Protein AF-A0A2V6KDA9-F1 (afdb_monomer_lite)

Sequence (89 aa):
ALTETMDLVSQMDSKRYAIAGLQEAFQLASARGQHELAARLLGKLEALRQEIGAPLPPRCRTEFDRAVASSREALAEDAFTTLREEGRL

Secondary structure (DSSP, 8-state):
-HHHHHHHHHHHHHHHHHHHHHHHHHHHHHHTT-HHHHHHHHHHHHHHHHHHT-PPPHHHHHHHHHHHHHHHHHH-HHHHHHHHHHTT-

Foldseek 3Di:
DVVVVVVVVVVLVVLVVVLVVLQVVLLVCLVVVVLLVNLLSLLQSVLSCVVNVNDDDPVCVVSSVVSLVSSCVSQPPVSSVVSSPNSND

pLDDT: mean 91.65, std 5.63, range [74.0, 97.94]

Radius of gyration: 14.48 Å; chains: 1; bounding box: 37×27×43 Å

Structure (mmCIF, N/CA/C/O backbone):
data_AF-A0A2V6KDA9-F1
#
_entry.id   AF-A0A2V6KDA9-F1
#
loop_
_atom_site.group_PDB
_atom_site.id
_atom_site.type_symbol
_atom_site.label_atom_id
_atom_site.label_alt_id
_atom_site.label_comp_id
_atom_site.label_asym_id
_atom_site.label_entity_id
_atom_site.label_seq_id
_atom_site.pdbx_PDB_ins_code
_atom_site.Cartn_x
_atom_site.Cartn_y
_atom_site.Cartn_z
_atom_site.occupancy
_atom_site.B_iso_or_equiv
_atom_site.auth_seq_id
_atom_site.auth_comp_id
_atom_site.auth_asym_id
_atom_site.auth_atom_id
_atom_site.pdbx_PDB_model_num
ATOM 1 N N . ALA A 1 1 ? 20.812 0.614 -28.390 1.00 74.00 1 ALA A N 1
ATOM 2 C CA . ALA A 1 1 ? 20.202 -0.730 -28.361 1.00 74.00 1 ALA A CA 1
ATOM 3 C C . ALA A 1 1 ? 20.586 -1.504 -27.095 1.0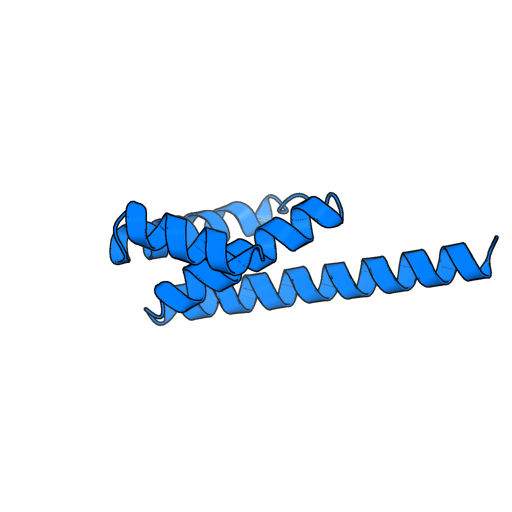0 74.00 1 ALA A C 1
ATOM 5 O O . ALA A 1 1 ? 19.761 -1.551 -26.196 1.00 74.00 1 ALA A O 1
ATOM 6 N N . LEU A 1 2 ? 21.804 -2.058 -26.950 1.00 79.44 2 LEU A N 1
ATOM 7 C CA . LEU A 1 2 ? 22.148 -2.884 -25.770 1.00 79.44 2 LEU A CA 1
ATOM 8 C C . LEU A 1 2 ? 22.243 -2.083 -24.456 1.00 79.44 2 LEU A C 1
ATOM 10 O O . LEU A 1 2 ? 21.664 -2.500 -23.462 1.00 79.44 2 LEU A O 1
ATOM 14 N N . THR A 1 3 ? 22.889 -0.911 -24.467 1.00 82.69 3 THR A N 1
ATOM 15 C CA . THR A 1 3 ? 22.993 -0.018 -23.293 1.00 82.69 3 THR A CA 1
ATOM 16 C C . THR A 1 3 ? 21.622 0.437 -22.798 1.00 82.69 3 THR A C 1
ATOM 18 O O . THR A 1 3 ? 21.297 0.257 -21.635 1.00 82.69 3 THR A O 1
ATOM 21 N N . GLU A 1 4 ? 20.773 0.902 -23.714 1.00 84.94 4 GLU A N 1
ATOM 22 C CA . GLU A 1 4 ? 19.387 1.292 -23.425 1.00 84.94 4 GLU A CA 1
ATOM 23 C C . GLU A 1 4 ? 18.563 0.132 -22.839 1.00 84.94 4 GLU A C 1
ATOM 25 O O . GLU A 1 4 ? 17.794 0.323 -21.903 1.00 84.94 4 GLU A O 1
ATOM 30 N N . THR A 1 5 ? 18.773 -1.095 -23.330 1.00 84.25 5 THR A N 1
ATOM 31 C CA . THR A 1 5 ? 18.113 -2.291 -22.779 1.00 84.25 5 THR A CA 1
ATOM 32 C C . THR A 1 5 ? 18.604 -2.600 -21.361 1.00 84.25 5 THR A C 1
ATOM 34 O O . THR A 1 5 ? 17.803 -2.949 -20.499 1.00 84.25 5 THR A O 1
ATOM 37 N N . MET A 1 6 ? 19.906 -2.465 -21.094 1.00 79.88 6 MET A N 1
ATOM 38 C CA . MET A 1 6 ? 20.483 -2.701 -19.764 1.00 79.88 6 MET A CA 1
ATOM 39 C C . MET A 1 6 ? 20.056 -1.648 -18.739 1.00 79.88 6 MET A C 1
ATOM 41 O O . MET A 1 6 ? 19.778 -2.001 -17.591 1.00 79.88 6 MET A O 1
ATOM 45 N N . ASP A 1 7 ? 19.962 -0.385 -19.151 1.00 88.62 7 ASP A N 1
ATOM 46 C CA . ASP A 1 7 ? 19.455 0.699 -18.309 1.00 88.62 7 ASP A CA 1
ATOM 47 C C . ASP A 1 7 ? 17.986 0.450 -17.948 1.00 88.62 7 ASP A C 1
ATOM 49 O O . ASP A 1 7 ? 17.610 0.538 -16.776 1.00 88.62 7 ASP A O 1
ATOM 53 N N . LEU A 1 8 ? 17.172 0.034 -18.927 1.00 84.00 8 LEU A N 1
ATOM 54 C CA . LEU A 1 8 ? 15.770 -0.320 -18.706 1.00 84.00 8 LEU A CA 1
ATOM 55 C C . LEU A 1 8 ? 15.625 -1.497 -17.725 1.00 84.00 8 LEU A C 1
ATOM 57 O O . LEU A 1 8 ? 14.839 -1.420 -16.781 1.00 84.00 8 LEU A O 1
ATOM 61 N N . VAL A 1 9 ? 16.406 -2.570 -17.906 1.00 79.94 9 VAL A N 1
ATOM 62 C CA . VAL A 1 9 ? 16.401 -3.741 -17.007 1.00 79.94 9 VAL A CA 1
ATOM 63 C C . VAL A 1 9 ? 16.822 -3.347 -15.589 1.00 79.94 9 VAL A C 1
ATOM 65 O O . VAL A 1 9 ? 16.141 -3.703 -14.629 1.00 79.94 9 VAL A O 1
ATOM 68 N N . SER A 1 10 ? 17.877 -2.541 -15.448 1.00 80.62 10 SER A N 1
ATOM 69 C CA . SER A 1 10 ? 18.361 -2.067 -14.143 1.00 80.62 10 SER A CA 1
ATOM 70 C C . SER A 1 10 ? 17.321 -1.200 -13.428 1.00 80.62 10 SER A C 1
ATOM 72 O O . SER A 1 10 ? 17.100 -1.333 -12.220 1.00 80.62 10 SER A O 1
ATOM 74 N N . GLN A 1 11 ? 16.632 -0.333 -14.174 1.00 82.69 11 GLN A N 1
ATOM 75 C CA . GLN A 1 11 ? 15.561 0.499 -13.637 1.00 82.69 11 GLN A CA 1
ATOM 76 C C . GLN A 1 11 ? 14.355 -0.343 -13.194 1.00 82.69 11 GLN A C 1
ATOM 78 O O . GLN A 1 11 ? 13.782 -0.090 -12.132 1.00 82.69 11 GLN A O 1
ATOM 83 N N . MET A 1 12 ? 13.970 -1.358 -13.974 1.00 82.31 12 MET A N 1
ATOM 84 C CA . MET A 1 12 ? 12.893 -2.283 -13.612 1.00 82.31 12 MET A CA 1
ATOM 85 C C . MET A 1 12 ? 13.226 -3.090 -12.354 1.00 82.31 12 MET A C 1
ATOM 87 O O . MET A 1 12 ? 12.364 -3.232 -11.485 1.00 82.31 12 MET A O 1
ATOM 91 N N . ASP A 1 13 ? 14.460 -3.577 -12.225 1.00 83.88 13 ASP A N 1
ATOM 92 C CA . ASP A 1 13 ? 14.911 -4.291 -11.029 1.00 83.88 13 ASP A CA 1
ATOM 93 C C . ASP A 1 13 ? 14.860 -3.388 -9.796 1.00 83.88 13 ASP A C 1
ATOM 95 O O . ASP A 1 13 ? 14.282 -3.771 -8.778 1.00 83.88 13 ASP A O 1
ATOM 99 N N . SER A 1 14 ? 15.346 -2.147 -9.900 1.00 86.94 14 SER A N 1
ATOM 100 C CA . SER A 1 14 ? 15.239 -1.156 -8.821 1.00 86.94 14 SER A CA 1
ATOM 101 C C . SER A 1 14 ? 13.785 -0.935 -8.377 1.00 86.94 14 SER A C 1
ATOM 103 O O . SER A 1 14 ? 13.479 -0.993 -7.182 1.00 86.94 14 SER A O 1
ATOM 105 N N . LYS A 1 15 ? 12.853 -0.782 -9.328 1.00 87.00 15 LYS A N 1
ATOM 106 C CA . LYS A 1 15 ? 11.416 -0.648 -9.030 1.00 87.00 15 LYS A CA 1
ATOM 107 C C . LYS A 1 15 ? 10.837 -1.909 -8.379 1.00 87.00 15 LYS A C 1
ATOM 109 O O . LYS A 1 15 ? 10.029 -1.802 -7.458 1.00 87.00 15 LYS A O 1
ATOM 114 N N . ARG A 1 16 ? 11.271 -3.109 -8.785 1.00 87.00 16 ARG A N 1
ATOM 115 C CA . ARG A 1 16 ? 10.869 -4.373 -8.135 1.00 87.00 16 ARG A CA 1
ATOM 116 C C . ARG A 1 16 ? 11.354 -4.457 -6.687 1.00 87.00 16 ARG A C 1
ATOM 118 O O . ARG A 1 16 ? 10.577 -4.874 -5.828 1.00 87.00 16 ARG A O 1
ATOM 125 N N . TYR A 1 17 ? 12.580 -4.023 -6.397 1.00 88.00 17 TYR A N 1
ATOM 126 C CA . TYR A 1 17 ? 13.072 -3.933 -5.017 1.00 88.00 17 TYR A CA 1
ATOM 127 C C . TYR A 1 17 ? 12.266 -2.922 -4.194 1.00 88.00 17 TYR A C 1
ATOM 129 O O . TYR A 1 17 ? 11.881 -3.218 -3.062 1.00 88.00 17 TYR A O 1
ATOM 137 N N . ALA A 1 18 ? 11.927 -1.769 -4.777 1.00 90.62 18 ALA A N 1
ATOM 138 C CA . ALA A 1 18 ? 11.086 -0.773 -4.119 1.00 90.62 18 ALA A CA 1
ATOM 139 C C . ALA A 1 18 ? 9.682 -1.314 -3.782 1.00 90.62 18 ALA A C 1
ATOM 141 O O . ALA A 1 18 ? 9.176 -1.042 -2.696 1.00 90.62 18 ALA A O 1
ATOM 142 N N . ILE 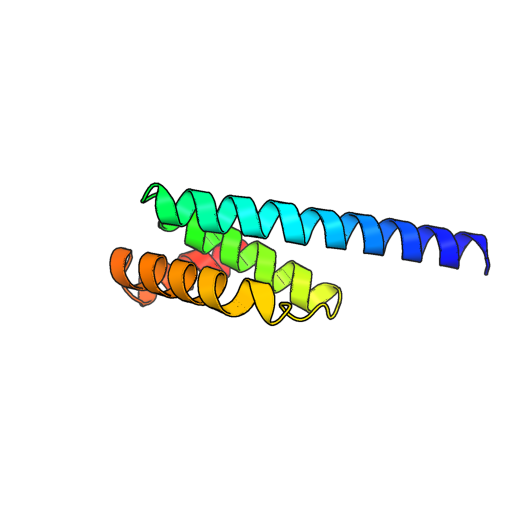A 1 19 ? 9.074 -2.137 -4.648 1.00 92.56 19 ILE A N 1
ATOM 143 C CA . ILE A 1 19 ? 7.792 -2.811 -4.363 1.00 92.56 19 ILE A CA 1
ATOM 144 C C . ILE A 1 19 ? 7.889 -3.712 -3.129 1.00 92.56 19 ILE A C 1
ATOM 146 O O . ILE A 1 19 ? 6.976 -3.704 -2.304 1.00 92.56 19 ILE A O 1
ATOM 150 N N . ALA A 1 20 ? 8.960 -4.501 -3.007 1.00 89.94 20 ALA A N 1
ATOM 151 C CA . ALA A 1 20 ? 9.143 -5.388 -1.860 1.00 89.94 20 ALA A CA 1
ATOM 152 C C . ALA A 1 20 ? 9.252 -4.583 -0.555 1.00 89.94 20 ALA A C 1
ATOM 154 O O . ALA A 1 20 ? 8.492 -4.831 0.380 1.00 89.94 20 ALA A O 1
ATOM 155 N N . GLY A 1 21 ? 10.100 -3.549 -0.537 1.00 92.06 21 GLY A N 1
ATOM 156 C CA . GLY A 1 21 ? 10.261 -2.683 0.635 1.00 92.06 21 GLY A CA 1
ATOM 157 C C . GLY A 1 21 ? 8.988 -1.915 1.003 1.00 92.06 21 GLY A C 1
ATOM 158 O O . GLY A 1 21 ? 8.630 -1.832 2.176 1.00 92.06 21 GLY A O 1
ATOM 159 N N . LEU A 1 22 ? 8.252 -1.397 0.014 1.00 94.38 22 LEU A N 1
ATOM 160 C CA . LEU A 1 22 ? 6.970 -0.723 0.245 1.00 94.38 22 LEU A CA 1
ATOM 161 C C . LEU A 1 22 ? 5.905 -1.680 0.789 1.00 94.38 22 LEU A C 1
ATOM 163 O O . LEU A 1 22 ? 5.113 -1.276 1.637 1.00 94.38 22 LEU A O 1
ATOM 167 N N . GLN A 1 23 ? 5.883 -2.937 0.336 1.00 94.88 23 GLN A N 1
ATOM 168 C CA . GLN A 1 23 ? 4.964 -3.941 0.867 1.00 94.88 23 GLN A CA 1
ATOM 169 C C . GLN A 1 23 ? 5.259 -4.257 2.332 1.00 94.88 23 GLN A C 1
ATOM 171 O O . GLN A 1 23 ? 4.333 -4.272 3.141 1.00 94.88 23 GLN A O 1
ATOM 176 N N . GLU A 1 24 ? 6.525 -4.480 2.680 1.00 93.88 24 GLU A N 1
ATOM 177 C CA . GLU A 1 24 ? 6.924 -4.728 4.067 1.00 93.88 24 GLU A CA 1
ATOM 178 C C . GLU A 1 24 ? 6.606 -3.523 4.959 1.00 93.88 24 GLU A C 1
ATOM 180 O O . GLU A 1 24 ? 6.026 -3.684 6.031 1.00 93.88 24 GLU A O 1
ATOM 185 N N . ALA A 1 25 ? 6.905 -2.306 4.494 1.00 96.12 25 ALA A N 1
ATOM 186 C CA . ALA A 1 25 ? 6.590 -1.078 5.218 1.00 96.12 25 ALA A CA 1
ATOM 187 C C . ALA A 1 25 ? 5.078 -0.903 5.427 1.00 96.12 25 ALA A C 1
ATOM 189 O O . ALA A 1 25 ? 4.645 -0.564 6.527 1.00 96.12 25 ALA A O 1
ATOM 190 N N . PHE A 1 26 ? 4.271 -1.173 4.398 1.00 96.88 26 PHE A N 1
ATOM 191 C CA . PHE A 1 26 ? 2.811 -1.152 4.480 1.00 96.88 26 PHE A CA 1
ATOM 192 C C . PHE A 1 26 ? 2.290 -2.145 5.527 1.00 96.88 26 PHE A C 1
ATOM 194 O O . PHE A 1 26 ? 1.514 -1.772 6.410 1.00 96.88 26 PHE A O 1
ATOM 201 N N . GLN A 1 27 ? 2.743 -3.398 5.460 1.00 95.00 27 GLN A N 1
ATOM 202 C CA . GLN A 1 27 ? 2.327 -4.448 6.388 1.00 95.00 27 GLN A CA 1
ATOM 203 C C . GLN A 1 27 ? 2.756 -4.132 7.825 1.00 95.00 27 GLN A C 1
ATOM 205 O O . GLN A 1 27 ? 1.972 -4.310 8.756 1.00 95.00 27 GLN A O 1
ATOM 210 N N . LEU A 1 28 ? 3.968 -3.602 8.009 1.00 96.38 28 LEU A N 1
ATOM 211 C CA . LEU A 1 28 ? 4.476 -3.190 9.312 1.00 96.38 28 LEU A CA 1
ATOM 212 C C . LEU A 1 28 ? 3.694 -2.002 9.887 1.00 96.38 28 LEU A C 1
ATOM 214 O O . LEU A 1 28 ? 3.360 -2.015 11.071 1.00 96.38 28 LEU A O 1
ATOM 218 N N . ALA A 1 29 ? 3.389 -0.990 9.071 1.00 97.00 29 ALA A N 1
ATOM 219 C CA . ALA A 1 29 ? 2.588 0.158 9.486 1.00 97.00 29 ALA A CA 1
ATOM 220 C C . ALA A 1 29 ? 1.179 -0.280 9.910 1.00 97.00 29 ALA A C 1
ATOM 222 O O . ALA A 1 29 ? 0.715 0.109 10.982 1.00 97.00 29 ALA A O 1
ATOM 223 N N . SER A 1 30 ? 0.543 -1.162 9.129 1.00 96.62 30 SER A N 1
ATOM 224 C CA . SER A 1 30 ? -0.755 -1.758 9.465 1.00 96.62 30 SER A CA 1
ATOM 225 C C . SER A 1 30 ? -0.701 -2.515 10.800 1.00 96.62 30 SER A C 1
ATOM 227 O O . SER A 1 30 ? -1.499 -2.241 11.695 1.00 96.62 30 SER A O 1
ATOM 229 N N . ALA A 1 31 ? 0.302 -3.379 10.994 1.00 95.38 31 ALA A N 1
ATOM 230 C CA . ALA A 1 31 ? 0.477 -4.151 12.228 1.00 95.38 31 ALA A CA 1
ATOM 231 C C . ALA A 1 31 ? 0.778 -3.289 13.469 1.00 95.38 31 ALA A C 1
ATOM 233 O O . ALA A 1 31 ? 0.489 -3.699 14.590 1.00 95.38 31 ALA A O 1
ATOM 234 N N . ARG A 1 32 ? 1.358 -2.096 13.286 1.00 96.81 32 ARG A N 1
ATOM 235 C CA . ARG A 1 32 ? 1.640 -1.130 14.363 1.00 96.81 32 ARG A CA 1
ATOM 236 C C . ARG A 1 32 ? 0.489 -0.159 14.639 1.00 96.81 32 ARG A C 1
ATOM 238 O O . ARG A 1 32 ? 0.666 0.756 15.438 1.00 96.81 32 ARG A O 1
ATOM 245 N N . GLY A 1 33 ? -0.652 -0.313 13.969 1.00 96.00 33 GLY A N 1
ATOM 246 C CA . GLY A 1 33 ? -1.785 0.604 14.101 1.00 96.00 33 GLY A CA 1
ATOM 247 C C . GLY A 1 33 ? -1.572 1.965 13.428 1.00 96.00 33 GLY A C 1
ATOM 248 O O . GLY A 1 33 ? -2.352 2.893 13.625 1.00 96.00 33 GLY A O 1
ATOM 249 N N . GLN A 1 34 ? -0.523 2.113 12.615 1.00 97.81 34 GLN A N 1
ATOM 250 C CA . GLN A 1 34 ? -0.220 3.335 11.865 1.00 97.81 34 GLN A CA 1
ATOM 251 C C . GLN A 1 34 ? -1.041 3.366 10.570 1.00 97.81 34 GLN A C 1
ATOM 253 O O . GLN A 1 34 ? -0.495 3.425 9.467 1.00 97.81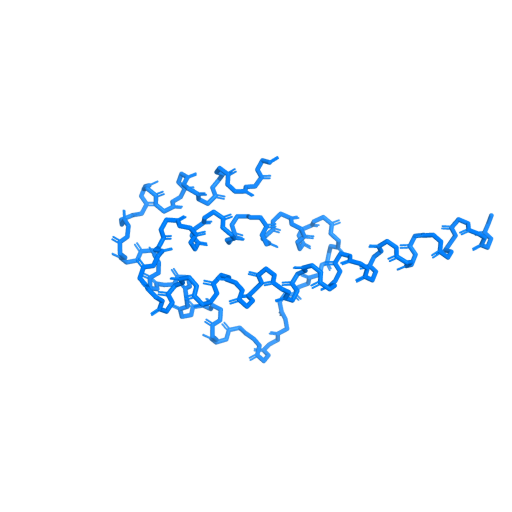 34 GLN A O 1
ATOM 258 N N . HIS A 1 35 ? -2.364 3.272 10.702 1.00 97.25 35 HIS A N 1
ATOM 259 C CA . HIS A 1 35 ? -3.265 2.994 9.584 1.00 97.25 35 HIS A CA 1
ATOM 260 C C . HIS A 1 35 ? -3.244 4.088 8.511 1.00 97.25 35 HIS A C 1
ATOM 262 O O . HIS A 1 35 ? -3.294 3.765 7.326 1.00 97.25 35 HIS A O 1
ATOM 268 N N . GLU A 1 36 ? -3.079 5.362 8.885 1.00 97.50 36 GLU A N 1
ATOM 269 C CA . GLU A 1 36 ? -2.967 6.449 7.901 1.00 97.50 36 GLU A CA 1
ATOM 270 C C . GLU A 1 36 ? -1.717 6.324 7.026 1.00 97.50 36 GLU A C 1
ATOM 272 O O . GLU A 1 36 ? -1.769 6.483 5.806 1.00 97.50 36 GLU A O 1
ATOM 277 N N . LEU A 1 37 ? -0.577 6.009 7.649 1.00 97.19 37 LEU A N 1
ATOM 278 C CA . LEU A 1 37 ? 0.667 5.755 6.930 1.00 97.19 37 LEU A CA 1
ATOM 279 C C . LEU A 1 37 ? 0.531 4.507 6.054 1.00 97.19 37 LEU A C 1
ATOM 281 O O . LEU A 1 37 ? 0.980 4.514 4.910 1.00 97.19 37 LEU A O 1
ATOM 285 N N . ALA A 1 38 ? -0.118 3.457 6.563 1.00 97.81 38 ALA A N 1
ATOM 286 C CA . ALA A 1 38 ? -0.380 2.243 5.803 1.00 97.81 38 ALA A CA 1
ATOM 287 C C . ALA A 1 38 ? -1.220 2.535 4.545 1.00 97.81 38 ALA A C 1
ATOM 289 O O . ALA A 1 38 ? -0.866 2.069 3.464 1.00 97.81 38 ALA A O 1
ATOM 290 N N . ALA A 1 39 ? -2.269 3.357 4.643 1.00 97.81 39 ALA A N 1
ATOM 291 C CA . ALA A 1 39 ? -3.084 3.754 3.494 1.00 97.81 39 ALA A CA 1
ATOM 292 C C . ALA A 1 39 ? -2.265 4.518 2.433 1.00 97.81 39 ALA A C 1
ATOM 294 O O . ALA A 1 39 ? -2.315 4.168 1.252 1.00 97.81 39 ALA A O 1
ATOM 295 N N . ARG A 1 40 ? -1.423 5.477 2.842 1.00 97.94 40 ARG A N 1
ATOM 296 C CA . ARG A 1 40 ? -0.527 6.203 1.917 1.00 97.94 40 ARG A CA 1
ATOM 297 C C . ARG A 1 40 ? 0.499 5.280 1.249 1.00 97.94 40 ARG A C 1
ATOM 299 O O . ARG A 1 40 ? 0.710 5.346 0.039 1.00 97.94 40 ARG A O 1
ATOM 306 N N . LEU A 1 41 ? 1.119 4.379 2.014 1.00 97.62 41 LEU A N 1
ATOM 307 C CA . LEU A 1 41 ? 2.069 3.394 1.481 1.00 97.62 41 LEU A CA 1
ATOM 308 C C . LEU A 1 41 ? 1.401 2.427 0.499 1.00 97.62 41 LEU A C 1
ATOM 310 O O . LEU A 1 41 ? 2.003 2.085 -0.519 1.00 97.62 41 LEU A O 1
ATOM 314 N N . LEU A 1 42 ? 0.160 2.022 0.775 1.00 97.38 42 LEU A N 1
ATOM 315 C CA . LEU A 1 42 ? -0.642 1.205 -0.129 1.00 97.38 42 LEU A CA 1
ATOM 316 C C . LEU A 1 42 ? -0.877 1.920 -1.463 1.00 97.38 42 LEU A C 1
ATOM 318 O O . LEU A 1 42 ? -0.667 1.310 -2.509 1.00 97.38 42 LEU A O 1
ATOM 322 N N . GLY A 1 43 ? -1.249 3.203 -1.436 1.00 97.06 43 GLY A N 1
ATOM 323 C CA . GLY A 1 43 ? -1.386 4.022 -2.643 1.00 97.06 43 GLY A CA 1
ATOM 324 C C . GLY A 1 43 ? -0.125 4.007 -3.503 1.00 97.06 43 GLY A C 1
ATOM 325 O O . GLY A 1 43 ? -0.169 3.656 -4.684 1.00 97.06 43 GLY A O 1
ATOM 326 N N . LYS A 1 44 ? 1.025 4.272 -2.878 1.00 96.06 44 LYS A N 1
ATOM 3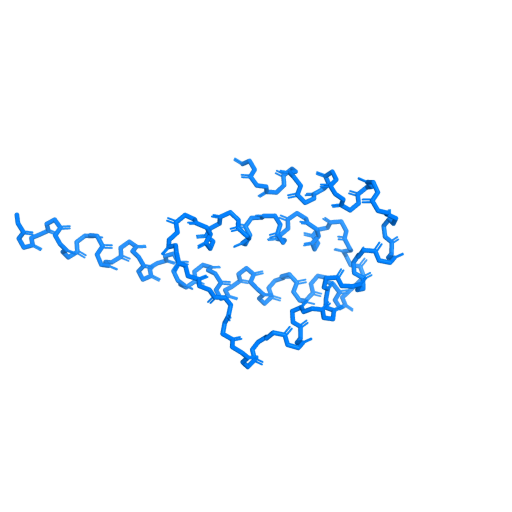27 C CA . LYS A 1 44 ? 2.328 4.300 -3.556 1.00 96.06 44 LYS A CA 1
ATOM 328 C C . LYS A 1 44 ? 2.709 2.947 -4.152 1.00 96.06 44 LYS A C 1
ATOM 330 O O . LYS A 1 44 ? 3.227 2.856 -5.264 1.00 96.06 44 LYS A O 1
ATOM 335 N N . LEU A 1 45 ? 2.442 1.882 -3.404 1.00 95.50 45 LEU A N 1
ATOM 336 C CA . LEU A 1 45 ? 2.709 0.509 -3.806 1.00 95.50 45 LEU A CA 1
ATOM 337 C C . LEU A 1 45 ? 1.845 0.073 -4.998 1.00 95.50 45 LEU A C 1
ATOM 339 O O . LEU A 1 45 ? 2.339 -0.603 -5.900 1.00 95.50 45 LEU A O 1
ATOM 343 N N . GLU A 1 46 ? 0.569 0.452 -5.017 1.00 94.62 46 GLU A N 1
ATOM 344 C CA . GLU A 1 46 ? -0.329 0.200 -6.146 1.00 94.62 46 GLU A CA 1
ATOM 345 C C . GLU A 1 46 ? 0.087 0.975 -7.396 1.00 94.62 46 GLU A C 1
ATOM 347 O O . GLU A 1 46 ? 0.149 0.378 -8.471 1.00 94.62 46 GLU A O 1
ATOM 352 N N . ALA A 1 47 ? 0.426 2.262 -7.251 1.00 93.94 47 ALA A N 1
ATOM 353 C CA . ALA A 1 47 ? 0.898 3.094 -8.355 1.00 93.94 47 ALA A CA 1
ATOM 354 C C . ALA A 1 47 ? 2.152 2.493 -9.004 1.00 93.94 47 ALA A C 1
ATOM 356 O O . ALA A 1 47 ? 2.184 2.276 -10.215 1.00 93.94 47 ALA A O 1
ATOM 357 N N . LEU A 1 48 ? 3.143 2.110 -8.193 1.00 92.69 48 LEU A N 1
ATOM 358 C CA . LEU A 1 48 ? 4.380 1.514 -8.693 1.00 92.69 48 LEU A CA 1
ATOM 359 C C . LEU A 1 48 ? 4.146 0.153 -9.368 1.00 92.69 48 LEU A C 1
ATOM 361 O O . LEU A 1 48 ? 4.766 -0.154 -10.385 1.00 92.69 48 LEU A O 1
ATOM 365 N N . ARG A 1 49 ? 3.235 -0.673 -8.835 1.00 91.06 49 ARG A N 1
ATOM 366 C CA . ARG A 1 49 ? 2.858 -1.954 -9.459 1.00 91.06 49 ARG A CA 1
ATOM 367 C C . ARG A 1 49 ? 2.159 -1.772 -10.796 1.00 91.06 49 ARG A C 1
ATOM 369 O O . ARG A 1 49 ? 2.436 -2.543 -11.715 1.00 91.06 49 ARG A O 1
ATOM 376 N N . GLN A 1 50 ? 1.276 -0.780 -10.894 1.00 91.88 50 GLN A N 1
ATOM 377 C CA . GLN A 1 50 ? 0.602 -0.422 -12.137 1.00 91.88 50 GLN A CA 1
ATOM 378 C C . GLN A 1 50 ? 1.607 0.089 -13.173 1.00 91.88 50 GLN A C 1
ATOM 380 O O . GLN A 1 50 ? 1.558 -0.349 -14.319 1.00 91.88 50 GLN A O 1
ATOM 385 N N . GLU A 1 51 ? 2.543 0.947 -12.764 1.00 90.81 51 GLU A N 1
ATOM 386 C CA . GLU A 1 51 ? 3.571 1.519 -13.637 1.00 90.81 51 GLU A CA 1
ATOM 387 C C . GLU A 1 51 ? 4.425 0.441 -14.319 1.00 90.81 51 GLU A C 1
ATOM 389 O O . GLU A 1 51 ? 4.700 0.531 -15.513 1.00 90.81 51 GLU A O 1
ATOM 394 N N . ILE A 1 52 ? 4.828 -0.601 -13.582 1.00 89.69 52 ILE A N 1
ATOM 395 C CA . ILE A 1 52 ? 5.720 -1.643 -14.116 1.00 89.69 52 ILE A CA 1
ATOM 396 C C . ILE A 1 52 ? 5.001 -2.930 -14.549 1.00 89.69 52 ILE A C 1
ATOM 398 O O . ILE A 1 52 ? 5.663 -3.901 -14.920 1.00 89.69 52 ILE A O 1
ATOM 402 N N . GLY A 1 53 ? 3.668 -2.979 -14.449 1.00 89.44 53 GLY A N 1
ATOM 403 C CA . GLY A 1 53 ? 2.874 -4.167 -14.777 1.00 89.44 53 GLY A CA 1
ATOM 404 C C . GLY A 1 53 ? 3.201 -5.391 -13.909 1.00 89.44 53 GLY A C 1
ATOM 405 O O . GLY A 1 53 ? 3.194 -6.518 -14.404 1.00 89.44 53 GLY A O 1
ATOM 406 N N . ALA A 1 54 ? 3.523 -5.190 -12.626 1.00 86.94 54 ALA A N 1
ATOM 407 C CA . ALA A 1 54 ? 3.903 -6.268 -11.711 1.00 86.94 54 ALA A CA 1
ATOM 408 C C . ALA A 1 54 ? 2.727 -6.684 -10.805 1.00 86.94 54 ALA A C 1
ATOM 410 O O . ALA A 1 54 ? 2.451 -6.004 -9.810 1.00 86.94 54 ALA A O 1
ATOM 411 N N . PRO A 1 55 ? 2.047 -7.813 -11.087 1.00 85.50 55 PRO A N 1
ATOM 412 C CA . PRO A 1 55 ? 0.971 -8.300 -10.233 1.00 85.50 55 PRO A CA 1
ATOM 413 C C . PRO A 1 55 ? 1.500 -8.778 -8.875 1.00 85.50 55 PRO A C 1
ATOM 415 O O . PRO A 1 55 ? 2.635 -9.246 -8.749 1.00 85.50 55 PRO A O 1
ATOM 418 N N . LEU A 1 56 ? 0.644 -8.702 -7.854 1.00 86.62 56 LEU A N 1
ATOM 419 C CA . LEU A 1 56 ? 0.940 -9.240 -6.529 1.00 86.62 56 LEU A CA 1
ATOM 420 C C . LEU A 1 56 ? 1.085 -10.776 -6.599 1.00 86.62 56 LEU A C 1
ATOM 422 O O . LEU A 1 56 ? 0.140 -11.448 -7.024 1.00 86.62 56 LEU A O 1
ATOM 426 N N . PRO A 1 57 ? 2.222 -11.359 -6.172 1.00 85.44 57 PRO A N 1
ATOM 427 C CA . PRO A 1 57 ? 2.395 -12.808 -6.165 1.00 85.44 57 PRO A CA 1
ATOM 428 C C . PRO A 1 57 ? 1.375 -13.502 -5.244 1.00 85.44 57 PRO A C 1
ATOM 430 O O . PRO A 1 57 ? 1.148 -13.006 -4.138 1.00 85.44 57 PRO A O 1
ATOM 433 N N . PRO A 1 58 ? 0.832 -14.683 -5.610 1.00 86.94 58 PRO A N 1
ATOM 434 C CA . PRO A 1 58 ? -0.185 -15.377 -4.811 1.00 86.94 58 PRO A CA 1
ATOM 435 C C . PRO A 1 58 ? 0.209 -15.601 -3.348 1.00 86.94 58 PRO A C 1
ATOM 437 O O . PRO A 1 58 ? -0.613 -15.420 -2.458 1.00 86.94 58 PRO A O 1
ATOM 440 N N . ARG A 1 59 ? 1.487 -15.917 -3.091 1.00 86.00 59 ARG A N 1
ATOM 441 C CA . ARG A 1 59 ? 2.020 -16.130 -1.734 1.00 86.00 59 ARG A CA 1
ATOM 442 C C . ARG A 1 59 ? 1.874 -14.912 -0.814 1.00 86.00 59 ARG A C 1
ATOM 444 O O . ARG A 1 59 ? 1.710 -15.095 0.377 1.00 86.00 59 ARG A O 1
ATOM 451 N N . CYS A 1 60 ? 1.915 -13.696 -1.365 1.00 86.44 60 CYS A N 1
ATOM 452 C CA . CYS A 1 60 ? 1.819 -12.453 -0.596 1.00 86.44 60 CYS A CA 1
ATOM 453 C C . CYS A 1 60 ? 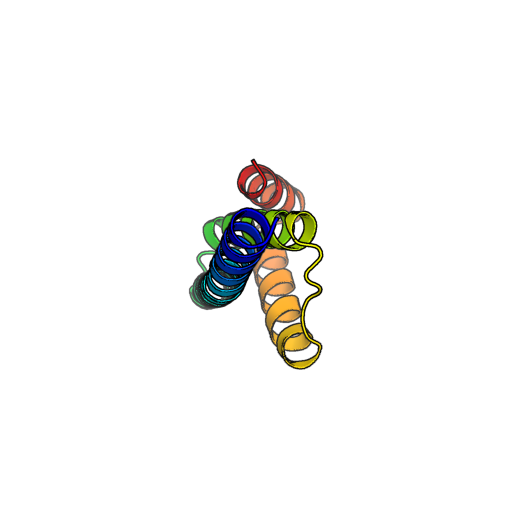0.375 -11.949 -0.472 1.00 86.44 60 CYS A C 1
ATOM 455 O O . CYS A 1 60 ? 0.120 -11.018 0.288 1.00 86.44 60 CYS A O 1
ATOM 457 N N . ARG A 1 61 ? -0.570 -12.521 -1.237 1.00 89.50 61 ARG A N 1
ATOM 458 C CA . ARG A 1 61 ? -1.950 -12.024 -1.329 1.00 89.50 61 ARG A CA 1
ATOM 459 C C . ARG A 1 61 ? -2.657 -12.067 0.022 1.00 89.50 61 ARG A C 1
ATOM 461 O O . ARG A 1 61 ? -3.212 -11.062 0.436 1.00 89.50 61 ARG A O 1
ATOM 468 N N . THR A 1 62 ? -2.561 -13.180 0.744 1.00 92.44 62 THR A N 1
ATOM 469 C CA . THR A 1 62 ? -3.246 -13.346 2.034 1.00 92.44 62 THR A CA 1
ATOM 470 C C . THR A 1 62 ? -2.833 -12.292 3.064 1.00 92.44 62 THR A C 1
ATOM 472 O O . THR A 1 62 ? -3.683 -11.712 3.736 1.00 92.44 62 THR A O 1
ATOM 475 N N . GLU A 1 63 ? -1.532 -12.033 3.217 1.00 90.06 63 GLU A N 1
ATOM 476 C CA . GLU A 1 63 ? -1.050 -11.047 4.194 1.00 90.06 63 GLU A CA 1
ATOM 477 C C . GLU A 1 63 ? -1.327 -9.615 3.738 1.00 90.06 63 GLU A C 1
ATOM 479 O O . GLU A 1 63 ? -1.615 -8.750 4.563 1.00 90.06 63 GLU A O 1
ATOM 484 N N . PHE A 1 64 ? -1.244 -9.365 2.432 1.00 93.06 64 PHE A N 1
ATOM 485 C CA . PHE A 1 64 ? -1.580 -8.079 1.839 1.00 93.06 64 PHE A CA 1
ATOM 486 C C . PHE A 1 64 ? -3.054 -7.730 2.063 1.00 93.06 64 PHE A C 1
ATOM 488 O O . PHE A 1 64 ? -3.348 -6.678 2.624 1.00 93.06 64 PHE A O 1
ATOM 495 N N . ASP A 1 65 ? -3.969 -8.636 1.715 1.00 95.00 65 ASP A N 1
ATOM 496 C CA . ASP A 1 65 ? -5.412 -8.428 1.855 1.00 95.00 65 ASP A CA 1
ATOM 497 C C . ASP A 1 65 ? -5.799 -8.206 3.325 1.00 95.00 65 ASP A C 1
ATOM 499 O O . ASP A 1 65 ? -6.605 -7.327 3.629 1.00 95.00 65 ASP A O 1
ATOM 503 N N . ARG A 1 66 ? -5.157 -8.924 4.261 1.00 94.31 66 ARG A N 1
ATOM 504 C CA . ARG A 1 66 ? -5.349 -8.713 5.706 1.00 94.31 66 ARG A CA 1
ATOM 505 C C . ARG A 1 66 ? -4.932 -7.307 6.150 1.00 94.31 66 ARG A C 1
ATOM 507 O O . ARG A 1 66 ? -5.664 -6.667 6.901 1.00 94.31 66 ARG A O 1
ATOM 514 N N . ALA A 1 67 ? -3.773 -6.824 5.704 1.00 94.88 67 ALA A N 1
ATOM 515 C CA . ALA A 1 67 ? -3.288 -5.486 6.048 1.00 94.88 67 ALA A CA 1
ATOM 516 C C . ALA A 1 67 ? -4.160 -4.375 5.427 1.00 94.88 67 ALA A C 1
ATOM 518 O O . ALA A 1 67 ? -4.378 -3.329 6.048 1.00 94.88 67 ALA A O 1
ATOM 519 N N . VAL A 1 68 ? -4.708 -4.616 4.228 1.00 96.50 68 VAL A N 1
ATOM 520 C CA . VAL A 1 68 ? -5.672 -3.713 3.578 1.00 96.50 68 VAL A CA 1
ATOM 521 C C . VAL A 1 68 ? -6.961 -3.655 4.392 1.00 96.50 68 VAL A C 1
ATOM 523 O O . VAL A 1 68 ? -7.405 -2.560 4.729 1.00 96.50 68 VAL A O 1
ATOM 526 N N . ALA A 1 69 ? -7.531 -4.811 4.744 1.00 95.69 69 ALA A N 1
ATOM 527 C CA . ALA A 1 69 ? -8.755 -4.892 5.538 1.00 95.69 69 ALA A CA 1
ATOM 528 C C . ALA A 1 69 ? -8.594 -4.198 6.898 1.00 95.69 69 ALA A C 1
ATOM 530 O O . ALA A 1 69 ? -9.382 -3.318 7.225 1.00 95.69 69 ALA A O 1
ATOM 531 N N . SER A 1 70 ? -7.512 -4.491 7.627 1.00 94.69 70 SER A N 1
ATOM 532 C CA . SER A 1 70 ? -7.241 -3.872 8.932 1.00 94.69 70 SER A CA 1
ATOM 533 C C . SER A 1 70 ? -7.131 -2.346 8.852 1.00 94.69 70 SER A C 1
ATOM 535 O O . SER A 1 70 ? -7.691 -1.637 9.684 1.00 94.69 70 SER A O 1
ATOM 537 N N . SER A 1 71 ? -6.435 -1.822 7.840 1.00 94.56 71 SER A N 1
ATOM 538 C CA . SER A 1 71 ? -6.280 -0.370 7.673 1.00 94.56 71 SER A CA 1
ATOM 539 C C . SER A 1 71 ? -7.590 0.314 7.273 1.00 94.56 71 SER A C 1
ATOM 541 O O . SER A 1 71 ? -7.860 1.425 7.721 1.00 94.56 71 SER A O 1
ATOM 543 N N . ARG A 1 72 ? -8.415 -0.356 6.461 1.00 95.06 72 ARG A N 1
ATOM 544 C CA . ARG A 1 72 ? -9.738 0.127 6.049 1.00 95.06 72 ARG A CA 1
ATOM 545 C C . ARG A 1 72 ? -10.727 0.154 7.215 1.00 95.06 72 ARG A C 1
ATOM 547 O O . ARG A 1 72 ? -11.418 1.150 7.399 1.00 95.06 72 ARG A O 1
ATOM 554 N N . GLU A 1 73 ? -10.766 -0.911 8.014 1.00 95.06 73 GLU A N 1
ATOM 555 C CA . GLU A 1 73 ? -11.629 -1.011 9.198 1.00 95.06 73 GLU A CA 1
ATOM 556 C C . GLU A 1 73 ? -11.307 0.074 10.235 1.00 95.06 73 GLU A C 1
ATOM 558 O O . GLU A 1 73 ? -12.218 0.619 10.854 1.00 95.06 73 GLU A O 1
ATOM 563 N N . ALA A 1 74 ? -10.030 0.431 10.394 1.00 95.31 74 ALA A N 1
ATOM 564 C CA . ALA A 1 74 ? -9.599 1.408 11.389 1.00 95.31 74 ALA A CA 1
ATOM 565 C C . ALA A 1 74 ? -9.846 2.881 11.006 1.00 95.31 74 ALA A C 1
ATOM 567 O O . ALA A 1 74 ? -10.026 3.708 11.897 1.00 95.31 74 ALA A O 1
ATOM 568 N N . LEU A 1 75 ? -9.826 3.233 9.714 1.00 92.44 75 LEU A N 1
ATOM 569 C CA . LEU A 1 75 ? -9.881 4.631 9.251 1.00 92.44 75 LEU A CA 1
ATOM 570 C C . LEU A 1 75 ? -11.269 5.103 8.799 1.00 92.44 75 LEU A C 1
ATOM 572 O O . LEU A 1 75 ? -11.442 6.294 8.566 1.00 92.44 75 LEU A O 1
ATOM 576 N N . ALA A 1 76 ? -12.244 4.199 8.682 1.00 91.38 76 ALA A N 1
ATOM 577 C CA . ALA A 1 76 ? -13.448 4.389 7.869 1.00 91.38 76 ALA A CA 1
ATOM 578 C C . ALA A 1 76 ? -13.139 4.554 6.363 1.00 91.38 76 ALA A C 1
ATOM 580 O O . ALA A 1 76 ? -12.052 4.963 5.950 1.00 91.38 76 ALA A O 1
ATOM 581 N N . GLU A 1 77 ? -14.111 4.194 5.523 1.00 92.00 77 GLU A N 1
ATOM 582 C CA . GLU A 1 77 ? -13.920 4.022 4.074 1.00 92.00 77 GLU A CA 1
ATOM 583 C C . GLU A 1 77 ? -13.431 5.296 3.361 1.00 92.00 77 GLU A C 1
ATOM 585 O O . GLU A 1 77 ? -12.502 5.233 2.550 1.00 92.00 77 GLU A O 1
ATOM 590 N N . ASP A 1 78 ? -14.009 6.452 3.693 1.00 94.81 78 ASP A N 1
ATOM 591 C CA . ASP A 1 78 ? -13.710 7.723 3.022 1.00 94.81 78 ASP A CA 1
ATOM 592 C C . ASP A 1 78 ? -12.288 8.214 3.325 1.00 94.81 78 ASP A C 1
ATOM 594 O O . ASP A 1 78 ? -11.550 8.619 2.419 1.00 94.81 78 ASP A O 1
ATOM 598 N N . ALA A 1 79 ? -11.861 8.137 4.591 1.00 95.44 79 ALA A N 1
ATOM 599 C CA . ALA A 1 79 ? -10.514 8.549 4.978 1.00 95.44 79 ALA A CA 1
ATOM 600 C C . ALA A 1 79 ? -9.469 7.567 4.436 1.00 95.44 79 ALA A C 1
ATOM 602 O O . ALA A 1 79 ? -8.436 7.994 3.920 1.00 95.44 79 ALA A O 1
ATOM 603 N N . PHE A 1 80 ? -9.753 6.259 4.476 1.00 96.25 80 PHE A N 1
ATOM 604 C CA . PHE A 1 80 ? -8.889 5.252 3.862 1.00 96.25 80 PHE A CA 1
ATOM 605 C C . PHE A 1 80 ? -8.690 5.516 2.365 1.00 96.25 80 PHE A C 1
ATOM 607 O O . PHE A 1 80 ? -7.558 5.489 1.879 1.00 96.25 80 PHE A O 1
ATOM 614 N N . THR A 1 81 ? -9.775 5.798 1.640 1.00 96.62 81 THR A N 1
ATOM 615 C CA . THR A 1 81 ? -9.730 6.078 0.200 1.00 96.62 81 THR A CA 1
ATOM 616 C C . THR A 1 81 ? -8.937 7.345 -0.093 1.00 96.62 81 THR A C 1
ATOM 618 O O . THR A 1 81 ? -8.023 7.296 -0.913 1.00 96.62 81 THR A O 1
ATOM 621 N N . THR A 1 82 ? -9.192 8.429 0.643 1.00 97.62 82 THR A N 1
ATOM 622 C CA . THR A 1 82 ? -8.468 9.703 0.490 1.00 97.62 82 THR A CA 1
ATOM 623 C C . THR A 1 82 ? -6.964 9.521 0.696 1.00 97.62 82 THR A C 1
ATOM 625 O O . THR A 1 82 ? -6.162 9.881 -0.160 1.00 97.62 82 THR A O 1
ATOM 628 N N . LEU A 1 83 ? -6.561 8.883 1.797 1.00 97.75 83 LEU A N 1
ATOM 629 C CA . LEU A 1 83 ? -5.150 8.665 2.134 1.00 97.75 83 LEU A CA 1
ATOM 630 C C . LEU A 1 83 ? -4.451 7.721 1.145 1.00 97.75 83 LEU A C 1
ATOM 632 O O . LEU A 1 83 ? -3.267 7.879 0.846 1.00 97.75 83 LEU A O 1
ATOM 636 N N . ARG A 1 84 ? -5.178 6.734 0.616 1.00 97.25 84 ARG A N 1
ATOM 637 C CA . ARG A 1 84 ? -4.686 5.855 -0.448 1.00 97.25 84 ARG A CA 1
ATOM 638 C C . ARG A 1 84 ? -4.500 6.605 -1.764 1.00 97.25 84 ARG A C 1
ATOM 640 O O . ARG A 1 84 ? -3.534 6.333 -2.470 1.00 97.25 84 ARG A O 1
ATOM 647 N N . GLU A 1 85 ? -5.391 7.528 -2.102 1.00 97.31 85 GLU A N 1
ATOM 648 C CA . GLU A 1 85 ? -5.256 8.375 -3.289 1.00 97.31 85 GLU A CA 1
ATOM 649 C C . GLU A 1 85 ? -4.104 9.372 -3.152 1.00 97.31 85 GLU A C 1
ATOM 651 O O . GLU A 1 85 ? -3.300 9.474 -4.076 1.00 97.31 85 GLU A O 1
ATOM 656 N N . GLU A 1 86 ? -3.942 10.008 -1.985 1.00 95.19 86 GLU A N 1
ATOM 657 C CA . GLU A 1 86 ? -2.781 10.857 -1.671 1.00 95.19 86 GLU A CA 1
ATOM 658 C C . GLU A 1 86 ? -1.457 10.129 -1.932 1.00 95.19 86 GLU A C 1
ATOM 660 O O . GLU A 1 86 ? -0.510 10.713 -2.448 1.00 95.19 86 GLU A O 1
ATOM 665 N N . GLY A 1 87 ? -1.389 8.840 -1.591 1.00 92.38 87 G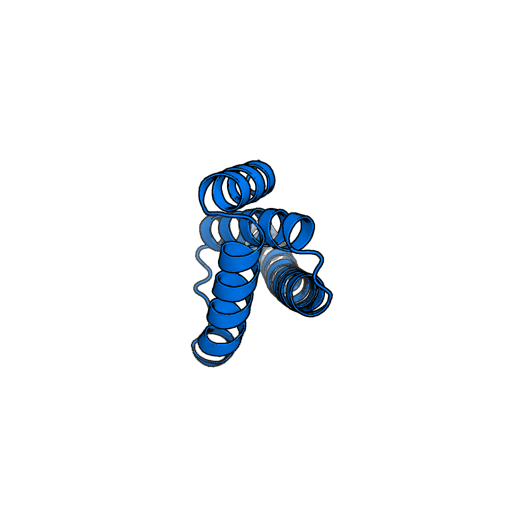LY A N 1
ATOM 666 C CA . GLY A 1 87 ? -0.194 8.025 -1.782 1.00 92.38 87 GLY A CA 1
ATOM 667 C C . GLY A 1 87 ? 0.136 7.675 -3.237 1.00 92.38 87 GLY A C 1
ATOM 668 O O . GLY A 1 87 ? 1.242 7.205 -3.494 1.00 92.38 87 GLY A O 1
ATOM 669 N N . ARG A 1 88 ? -0.803 7.845 -4.177 1.00 91.94 88 ARG A N 1
ATOM 670 C CA . ARG A 1 88 ? -0.594 7.555 -5.609 1.00 91.94 88 ARG A CA 1
ATOM 671 C C . ARG A 1 88 ? -0.003 8.724 -6.397 1.00 91.94 88 ARG A C 1
ATOM 673 O O . ARG A 1 88 ? 0.408 8.497 -7.535 1.00 91.94 88 ARG A O 1
ATOM 680 N N . LEU A 1 89 ? -0.039 9.932 -5.832 1.00 76.62 89 LEU A N 1
ATOM 681 C CA . LEU A 1 89 ? 0.522 11.155 -6.415 1.00 76.62 89 LEU A CA 1
ATOM 682 C C . LEU A 1 89 ? 2.056 11.149 -6.329 1.00 76.62 89 LEU A C 1
ATOM 684 O O . LEU A 1 89 ? 2.677 11.665 -7.283 1.00 76.62 89 LEU A O 1
#